Protein AF-A0A9E5CUN5-F1 (afdb_monomer_lite)

Sequence (174 aa):
MVPPGALFGVIPTWIGVYLVSTLAFGIAGYFLYQRVFRLVILGKPSNRFDQPVRRILGAMPYIFGQRKVLQRVSIRRDRAGLFHFFIFWGFLSFSFSYFLFIFLDVAWRPLSATVLTDTGVKIFVFYLDVLAVVFLVVLTWAAVRRWGPTPRRLSFDLTQGKEAAIILALIAML

Foldseek 3Di:
DQDDCADVVPHGLLCVLCVVVCVVVVVVVVCCCVPPVVVVVPDDDDPPCPPVVCVVVVCCCVQLVVCVLCVPDDPPPHNPSVLVNLVSVLVVLVVVVCCQCPVVCSVPVCRNCVVQNPVRVVVSVVVNVVSLVVLVVSLVVVVCQLPPVDDPVNPDCVNNDPVVVVVSVVSNVD

Radius of gyration: 20.11 Å; chains: 1; bounding box: 51×45×52 Å

Secondary structure (DSSP, 8-state):
-PPPSEETTTEEHHHHHHHHHHHHHHHHHHHHIIIIIHHHHTSPP----SSHHHHHHHHHHHHTS-HHHHTT-BTTTB-HHHHHHHHHHHHHHHHHHIIIIIIIHHHSTTHHHHHHHHHHHHHHHHHHHHHHHHHHHHHHHHHHHHHSS--GGG-SHHHHSHHHHHHHHHHHT-

Structure (mmCIF, N/CA/C/O backbone):
data_AF-A0A9E5CUN5-F1
#
_entry.id   AF-A0A9E5CUN5-F1
#
loop_
_atom_site.group_PDB
_atom_site.id
_atom_site.type_symbol
_atom_site.label_atom_id
_atom_site.label_alt_id
_atom_site.label_comp_id
_atom_site.label_asym_id
_atom_site.label_entity_id
_atom_site.label_seq_id
_atom_site.pdbx_PDB_ins_code
_atom_site.Cartn_x
_atom_site.Cartn_y
_atom_site.Cartn_z
_atom_site.occupancy
_atom_site.B_iso_or_equiv
_atom_site.auth_seq_id
_atom_site.auth_comp_id
_atom_site.auth_asym_id
_atom_site.auth_atom_id
_atom_site.pdbx_PDB_model_num
ATOM 1 N N . MET A 1 1 ? 15.552 -8.387 -9.321 1.00 48.62 1 MET A N 1
ATOM 2 C CA . MET A 1 1 ? 15.476 -9.635 -10.115 1.00 48.62 1 MET A CA 1
ATOM 3 C C . MET A 1 1 ? 14.925 -9.266 -11.480 1.00 48.62 1 MET A C 1
ATOM 5 O O . MET A 1 1 ? 13.966 -8.511 -11.513 1.00 48.62 1 MET A O 1
ATOM 9 N N . VAL A 1 2 ? 15.532 -9.710 -12.584 1.00 58.28 2 VAL A N 1
ATOM 10 C CA . VAL A 1 2 ? 14.977 -9.439 -13.922 1.00 58.28 2 VAL A CA 1
ATOM 11 C C . VAL A 1 2 ? 13.884 -10.477 -14.188 1.00 58.28 2 VAL A C 1
ATOM 13 O O . VAL A 1 2 ? 14.200 -11.668 -14.160 1.00 58.28 2 VAL A O 1
ATOM 16 N N . PRO A 1 3 ? 12.617 -10.078 -14.403 1.00 64.25 3 PRO A N 1
ATOM 17 C CA . PRO A 1 3 ? 11.564 -11.035 -14.709 1.00 64.25 3 PRO A CA 1
ATOM 18 C C . PRO A 1 3 ? 11.877 -11.762 -16.029 1.00 64.25 3 PRO A C 1
ATOM 20 O O . PRO A 1 3 ? 12.439 -11.157 -16.951 1.00 64.25 3 PRO A O 1
ATOM 23 N N . PRO A 1 4 ? 11.538 -13.059 -16.142 1.00 75.69 4 PRO A N 1
ATOM 24 C CA . PRO A 1 4 ? 11.787 -13.824 -17.359 1.00 75.69 4 PRO A CA 1
ATOM 25 C C . PRO A 1 4 ? 11.085 -13.170 -18.555 1.00 75.69 4 PRO A C 1
ATOM 27 O O . PRO A 1 4 ? 10.033 -12.552 -18.403 1.00 75.69 4 PRO A O 1
ATOM 30 N N . GLY A 1 5 ? 11.645 -13.306 -19.760 1.00 79.31 5 GLY A N 1
ATOM 31 C CA . GLY A 1 5 ? 11.041 -12.738 -20.976 1.00 79.31 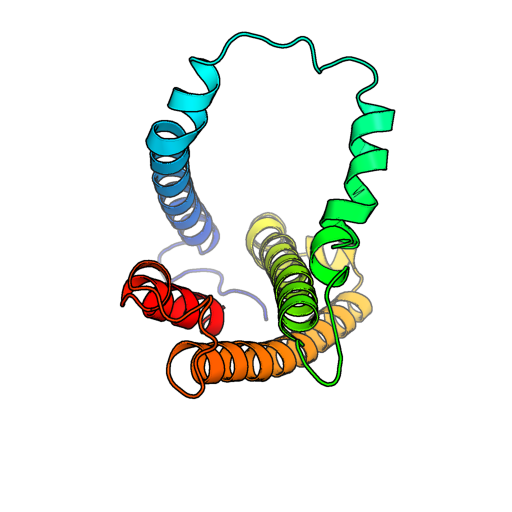5 GLY A CA 1
ATOM 32 C C . GLY A 1 5 ? 9.714 -13.401 -21.369 1.00 79.31 5 GLY A C 1
ATOM 33 O O . GLY A 1 5 ? 8.839 -12.739 -21.928 1.00 79.31 5 GLY A O 1
ATOM 34 N N . ALA A 1 6 ? 9.552 -14.681 -21.025 1.00 85.06 6 ALA A N 1
ATOM 35 C CA . ALA A 1 6 ? 8.341 -15.453 -21.259 1.00 85.06 6 ALA A CA 1
ATOM 36 C C . ALA A 1 6 ? 8.027 -16.381 -20.073 1.00 85.06 6 ALA A C 1
ATOM 38 O O . ALA A 1 6 ? 8.914 -17.043 -19.531 1.00 85.06 6 ALA A O 1
ATOM 39 N N . LEU A 1 7 ? 6.749 -16.464 -19.709 1.00 80.56 7 LEU A N 1
ATOM 40 C CA . LEU A 1 7 ? 6.174 -17.453 -18.806 1.00 80.56 7 LEU A CA 1
ATOM 41 C C . LEU A 1 7 ? 6.090 -18.801 -19.523 1.00 80.56 7 LEU A C 1
ATOM 43 O O . LEU A 1 7 ? 5.594 -18.889 -20.651 1.00 80.56 7 LEU A O 1
ATOM 47 N N . PHE A 1 8 ? 6.592 -19.848 -18.865 1.00 85.25 8 PHE A N 1
ATOM 48 C CA . PHE A 1 8 ? 6.646 -21.217 -19.398 1.00 85.25 8 PHE A CA 1
ATOM 49 C C . PHE A 1 8 ? 7.340 -21.331 -20.770 1.00 85.25 8 PHE A C 1
ATOM 51 O O . PHE A 1 8 ? 7.104 -22.283 -21.504 1.00 85.25 8 PHE A O 1
ATOM 58 N N . GLY A 1 9 ? 8.172 -20.348 -21.140 1.00 84.19 9 GLY A N 1
ATOM 59 C CA . GLY A 1 9 ? 8.857 -20.290 -22.436 1.00 84.19 9 GLY A CA 1
ATOM 60 C C . GLY A 1 9 ? 7.972 -19.934 -23.638 1.00 84.19 9 GLY A C 1
ATOM 61 O O . GLY A 1 9 ? 8.492 -19.849 -24.745 1.00 84.19 9 GLY A O 1
ATOM 62 N N . VAL A 1 10 ? 6.668 -19.700 -23.444 1.00 88.94 10 VAL A N 1
ATOM 63 C CA . VAL A 1 10 ? 5.704 -19.521 -24.549 1.00 88.94 10 VAL A CA 1
ATOM 64 C C . VAL A 1 10 ? 4.977 -18.181 -24.477 1.00 88.94 10 VAL A C 1
ATOM 66 O O . VAL A 1 10 ? 4.793 -17.521 -25.495 1.00 88.94 10 VAL A O 1
ATOM 69 N N . ILE A 1 11 ? 4.560 -17.755 -23.284 1.00 87.19 11 ILE A N 1
ATOM 70 C CA . ILE A 1 11 ? 3.704 -16.576 -23.125 1.00 87.19 11 ILE A CA 1
ATOM 71 C C . ILE A 1 11 ? 4.578 -15.385 -22.733 1.00 87.19 11 ILE A C 1
ATOM 73 O O . ILE A 1 11 ? 5.186 -15.440 -21.668 1.00 87.19 11 ILE A O 1
ATOM 77 N N . PRO A 1 12 ? 4.636 -14.287 -23.509 1.00 89.81 12 PRO A N 1
ATOM 78 C CA . PRO A 1 12 ? 5.349 -13.086 -23.089 1.00 89.81 12 PRO A CA 1
ATOM 79 C C . PRO A 1 12 ? 4.898 -12.638 -21.697 1.00 89.81 12 PRO A C 1
ATOM 81 O O . PRO A 1 12 ? 3.701 -12.494 -21.438 1.00 89.81 12 PRO A O 1
ATOM 84 N N . THR A 1 13 ? 5.850 -12.407 -20.794 1.00 87.00 13 THR A N 1
ATOM 85 C CA . THR A 1 13 ? 5.540 -12.160 -19.375 1.00 87.00 13 THR A CA 1
ATOM 86 C C . THR A 1 13 ? 4.627 -10.961 -19.171 1.00 87.00 13 THR A C 1
ATOM 88 O O . THR A 1 13 ? 3.752 -11.000 -18.310 1.00 87.00 13 THR A O 1
ATOM 91 N N . TRP A 1 14 ? 4.754 -9.933 -20.012 1.00 86.69 14 TRP A N 1
ATOM 92 C CA . TRP A 1 14 ? 3.877 -8.768 -19.961 1.00 86.69 14 TRP A CA 1
ATOM 93 C C . TRP A 1 14 ? 2.410 -9.119 -20.220 1.00 86.69 14 TRP A C 1
ATOM 95 O O . TRP A 1 14 ? 1.541 -8.645 -19.492 1.00 86.69 14 TRP A O 1
ATOM 105 N N . ILE A 1 15 ? 2.133 -10.008 -21.180 1.00 90.12 15 ILE A N 1
ATOM 106 C CA . ILE A 1 15 ? 0.769 -10.459 -21.482 1.00 90.12 15 ILE A CA 1
ATOM 107 C C . ILE A 1 15 ? 0.192 -11.169 -20.266 1.00 90.12 15 ILE A C 1
ATOM 109 O O . ILE A 1 15 ? -0.910 -10.841 -19.837 1.00 90.12 15 ILE A O 1
ATOM 113 N N . GLY A 1 16 ? 0.945 -12.105 -19.683 1.00 89.62 16 GLY A N 1
ATOM 114 C CA . GLY A 1 16 ? 0.496 -12.839 -18.502 1.00 89.62 16 GLY A CA 1
ATOM 115 C C . GLY A 1 16 ? 0.219 -11.919 -17.313 1.00 89.62 16 GLY A C 1
ATOM 116 O O . GLY A 1 16 ? -0.857 -11.993 -16.725 1.00 89.62 16 GLY A O 1
ATOM 117 N N . VAL A 1 17 ? 1.153 -11.014 -16.999 1.00 89.44 17 VAL A N 1
ATOM 118 C CA . VAL A 1 17 ? 1.020 -10.057 -15.889 1.00 89.44 17 VAL A CA 1
ATOM 119 C C . VAL A 1 17 ? -0.211 -9.171 -16.069 1.00 89.44 17 VAL A C 1
ATOM 121 O O . VAL A 1 17 ? -1.052 -9.118 -15.167 1.00 89.44 17 VAL A O 1
ATOM 124 N N . TYR A 1 18 ? -0.359 -8.497 -17.214 1.00 91.31 18 TYR A N 1
ATOM 125 C CA . TYR A 1 18 ? -1.487 -7.586 -17.413 1.00 91.31 18 TYR A CA 1
ATOM 126 C C . TYR A 1 18 ? -2.815 -8.326 -17.534 1.00 91.31 18 TYR A C 1
ATOM 128 O O . TYR A 1 18 ? -3.781 -7.886 -16.924 1.00 91.31 18 TYR A O 1
ATOM 136 N N . LEU A 1 19 ? -2.876 -9.469 -18.225 1.00 93.56 19 LEU A N 1
ATOM 137 C CA . LEU A 1 19 ? -4.116 -10.238 -18.348 1.00 93.56 19 LEU A CA 1
ATOM 138 C C . LEU A 1 19 ? -4.620 -10.705 -16.978 1.00 93.56 19 LEU A C 1
ATOM 140 O O . LEU A 1 19 ? -5.772 -10.447 -16.625 1.00 93.56 19 LEU A O 1
ATOM 144 N N . VAL A 1 20 ? -3.757 -11.350 -16.186 1.00 91.94 20 VAL A N 1
ATOM 145 C CA . VAL A 1 20 ? -4.121 -11.836 -14.846 1.00 91.94 20 VAL A CA 1
ATOM 146 C C . VAL A 1 20 ? -4.506 -10.671 -13.936 1.00 91.94 20 VAL A C 1
ATOM 148 O O . VAL A 1 20 ? -5.529 -10.744 -13.256 1.00 91.94 20 VAL A O 1
ATOM 151 N N . SER A 1 21 ? -3.746 -9.572 -13.961 1.00 92.50 21 SER A N 1
ATOM 152 C CA . SER A 1 21 ? -4.049 -8.389 -13.148 1.00 92.50 21 SER A CA 1
ATOM 153 C C . SER A 1 21 ? -5.380 -7.758 -13.541 1.00 92.50 21 SER A C 1
ATOM 155 O O . SER A 1 21 ? -6.193 -7.462 -12.671 1.00 92.50 21 SER A O 1
ATOM 157 N N . THR A 1 22 ? -5.646 -7.583 -14.836 1.00 95.56 22 THR A N 1
ATOM 158 C CA . THR A 1 22 ? -6.906 -7.019 -15.329 1.00 95.56 22 THR A CA 1
ATOM 159 C C . THR A 1 22 ? -8.094 -7.883 -14.927 1.00 95.56 22 THR A C 1
ATOM 161 O O . THR A 1 22 ? -9.101 -7.342 -14.474 1.00 95.56 22 THR A O 1
ATOM 164 N N . LEU A 1 23 ? -7.984 -9.210 -15.025 1.00 97.50 23 LEU A N 1
ATOM 165 C CA . LEU A 1 23 ? -9.039 -10.116 -14.571 1.00 97.50 23 LEU A CA 1
ATOM 166 C C . LEU A 1 23 ? -9.245 -10.017 -13.053 1.00 97.50 23 LEU A C 1
ATOM 168 O O . LEU A 1 23 ? -10.374 -9.828 -12.602 1.00 97.50 23 LEU A O 1
ATOM 172 N N . ALA A 1 24 ? -8.170 -10.078 -12.264 1.00 95.00 24 ALA A N 1
ATOM 173 C CA . ALA A 1 24 ? -8.245 -10.014 -10.807 1.00 95.00 24 ALA A CA 1
ATOM 174 C C . ALA A 1 24 ? -8.820 -8.674 -10.311 1.00 95.00 24 ALA A C 1
ATOM 176 O O . ALA A 1 24 ? -9.789 -8.656 -9.547 1.00 95.00 24 ALA A O 1
ATOM 177 N N . PHE A 1 25 ? -8.278 -7.546 -10.783 1.00 95.12 25 PHE A N 1
ATOM 178 C CA . PHE A 1 25 ? -8.769 -6.210 -10.435 1.00 95.12 25 PHE A CA 1
ATOM 179 C C . PHE A 1 25 ? -10.161 -5.937 -11.005 1.00 95.12 25 PHE A C 1
ATOM 181 O O . PHE A 1 25 ? -10.957 -5.273 -10.345 1.00 95.12 25 PHE A O 1
ATOM 188 N N . GLY A 1 26 ? -10.492 -6.473 -12.182 1.00 97.88 26 GLY A N 1
ATOM 189 C CA . GLY A 1 26 ? -11.824 -6.375 -12.775 1.00 97.88 26 GLY A CA 1
ATOM 190 C C . GLY A 1 26 ? -12.883 -7.075 -11.924 1.00 97.88 26 GLY A C 1
ATOM 191 O O . GLY A 1 26 ? -13.908 -6.477 -11.600 1.00 97.88 26 GLY A O 1
ATOM 192 N N . ILE A 1 27 ? -12.608 -8.306 -11.481 1.00 97.75 27 ILE A N 1
ATOM 193 C CA . ILE A 1 27 ? -13.497 -9.063 -10.589 1.00 97.75 27 ILE A CA 1
ATOM 194 C C . ILE A 1 27 ? -13.626 -8.359 -9.232 1.00 97.75 27 ILE A C 1
ATOM 196 O O . ILE A 1 27 ? -14.741 -8.140 -8.751 1.00 97.75 27 ILE A O 1
ATOM 200 N N . ALA A 1 28 ? -12.507 -7.952 -8.624 1.00 96.19 28 ALA A N 1
ATOM 201 C CA . ALA A 1 28 ? -12.519 -7.228 -7.354 1.00 96.19 28 ALA A CA 1
ATOM 202 C C . ALA A 1 28 ? -13.290 -5.899 -7.461 1.00 96.19 28 ALA A C 1
ATOM 204 O O . ALA A 1 28 ? -14.115 -5.585 -6.602 1.00 96.19 28 ALA A O 1
ATOM 205 N N . GLY A 1 29 ? -13.073 -5.151 -8.545 1.00 97.69 29 GLY A N 1
ATOM 206 C CA . GLY A 1 29 ? -13.757 -3.897 -8.849 1.00 97.69 29 GLY A CA 1
ATOM 207 C C . GLY A 1 29 ? -15.257 -4.084 -9.070 1.00 97.69 29 GLY A C 1
ATOM 208 O O . GLY A 1 29 ? -16.050 -3.308 -8.540 1.00 97.69 29 GLY A O 1
ATOM 209 N N . TYR A 1 30 ? -15.663 -5.149 -9.766 1.00 97.94 30 TYR A N 1
ATOM 210 C CA . TYR A 1 30 ? -17.070 -5.509 -9.936 1.00 97.94 30 TYR A CA 1
ATOM 211 C C . TYR A 1 30 ? -17.755 -5.762 -8.586 1.00 97.94 30 TYR A C 1
ATOM 213 O O . TYR A 1 30 ? -18.803 -5.174 -8.302 1.00 97.94 30 TYR A O 1
ATOM 221 N N . PHE A 1 31 ? -17.150 -6.574 -7.711 1.00 97.44 31 PHE A N 1
ATOM 222 C CA . PHE A 1 31 ? -17.705 -6.824 -6.378 1.00 97.44 31 PHE A CA 1
ATOM 223 C C . PHE A 1 31 ? -17.738 -5.563 -5.512 1.00 97.44 31 PHE A C 1
ATOM 225 O O . PHE A 1 31 ? -18.747 -5.308 -4.849 1.00 97.44 31 PHE A O 1
ATOM 232 N N . LEU A 1 32 ? -16.679 -4.749 -5.549 1.00 97.19 32 LEU A N 1
ATOM 233 C CA . LEU A 1 32 ? -16.620 -3.475 -4.836 1.00 97.19 32 LEU A CA 1
ATOM 234 C C . LEU A 1 32 ? -17.724 -2.520 -5.306 1.00 97.19 32 LEU A C 1
ATOM 236 O O . LEU A 1 32 ? -18.403 -1.899 -4.486 1.00 97.19 32 LEU A O 1
ATOM 240 N N . TYR A 1 33 ? -17.958 -2.440 -6.616 1.00 97.31 33 TYR A N 1
ATOM 241 C CA . TYR A 1 33 ? -19.032 -1.632 -7.174 1.00 97.31 33 TYR A CA 1
ATOM 242 C C . TYR A 1 33 ? -20.404 -2.104 -6.688 1.00 97.31 33 TYR A C 1
ATOM 244 O O . TYR A 1 33 ? -21.166 -1.309 -6.138 1.00 97.31 33 TYR A O 1
ATOM 252 N N . GLN A 1 34 ? -20.696 -3.399 -6.823 1.00 97.69 34 GLN A N 1
ATOM 253 C CA . GLN A 1 34 ? -21.998 -3.960 -6.457 1.00 97.69 34 GLN A CA 1
ATOM 254 C C . GLN A 1 34 ? -22.303 -3.833 -4.963 1.00 97.69 34 GLN A C 1
ATOM 256 O O . GLN A 1 34 ? -23.440 -3.550 -4.586 1.00 97.69 34 GLN A O 1
ATOM 261 N N . ARG A 1 35 ? -21.300 -4.058 -4.107 1.00 96.12 35 ARG A N 1
ATOM 262 C CA . ARG A 1 35 ? -21.481 -4.115 -2.651 1.00 96.12 35 ARG A CA 1
ATOM 263 C C . ARG A 1 35 ? -21.334 -2.766 -1.962 1.00 96.12 35 ARG A C 1
ATOM 265 O O . ARG A 1 35 ? -21.893 -2.601 -0.884 1.00 96.12 35 ARG A O 1
ATOM 272 N N . VAL A 1 36 ? -20.589 -1.826 -2.545 1.00 96.75 36 VAL A N 1
ATOM 273 C CA . VAL A 1 36 ? -20.270 -0.546 -1.896 1.00 96.75 36 VAL A CA 1
ATOM 274 C C . VAL A 1 36 ? -20.756 0.627 -2.732 1.00 96.75 36 VAL A C 1
ATOM 276 O O . VAL A 1 36 ? -21.679 1.324 -2.314 1.00 96.75 36 VAL A O 1
ATOM 279 N N . PHE A 1 37 ? -20.180 0.855 -3.915 1.00 96.00 37 PHE A N 1
ATOM 280 C CA . PHE A 1 37 ? -20.454 2.090 -4.662 1.00 96.00 37 PHE A CA 1
ATOM 281 C C . PHE A 1 37 ? -21.912 2.215 -5.092 1.00 96.00 37 PHE A C 1
ATOM 283 O O . PHE A 1 37 ? -22.488 3.292 -4.956 1.00 96.00 37 PHE A O 1
ATOM 290 N N . ARG A 1 38 ? -22.540 1.116 -5.518 1.00 96.12 38 ARG A N 1
ATOM 291 C CA . ARG A 1 38 ? -23.963 1.094 -5.862 1.00 96.12 38 ARG A CA 1
ATOM 292 C C . ARG A 1 38 ? -24.838 1.583 -4.704 1.00 96.12 38 ARG A C 1
ATOM 294 O O . ARG A 1 38 ? -25.782 2.322 -4.945 1.00 96.12 38 ARG A O 1
ATOM 301 N N . LEU A 1 39 ? -24.514 1.213 -3.463 1.00 95.12 39 LEU A N 1
ATOM 302 C CA . LEU A 1 39 ? -25.259 1.649 -2.277 1.00 95.12 39 LEU A CA 1
ATOM 303 C C . LEU A 1 39 ? -24.965 3.108 -1.914 1.00 95.12 39 LEU A C 1
ATOM 305 O O . LEU A 1 39 ? -25.878 3.845 -1.555 1.00 95.12 39 LEU A O 1
ATOM 309 N N . VAL A 1 40 ? -23.709 3.543 -2.040 1.00 93.19 40 VAL A N 1
ATOM 310 C CA . VAL A 1 40 ? -23.307 4.934 -1.765 1.00 93.19 40 VAL A CA 1
ATOM 311 C C . VAL A 1 40 ? -23.994 5.913 -2.720 1.00 93.19 40 VAL A C 1
ATOM 313 O O . VAL A 1 40 ? -24.432 6.975 -2.284 1.00 93.19 40 VAL A O 1
ATOM 316 N N . ILE A 1 41 ? -24.130 5.549 -3.999 1.00 92.25 41 ILE A N 1
ATOM 317 C CA . ILE A 1 41 ? -24.764 6.386 -5.032 1.00 92.25 41 ILE A CA 1
ATOM 318 C C . ILE A 1 41 ? -26.266 6.594 -4.769 1.00 92.25 41 ILE A C 1
ATOM 320 O O . ILE A 1 41 ? -26.806 7.628 -5.148 1.00 92.25 41 ILE A O 1
ATOM 324 N N . LEU A 1 42 ? -26.938 5.665 -4.077 1.00 95.06 42 LEU A N 1
ATOM 325 C CA . LEU A 1 42 ? -28.339 5.835 -3.658 1.00 95.06 42 LEU A CA 1
ATOM 326 C C . LEU A 1 42 ? -28.504 6.874 -2.535 1.00 95.06 42 LEU A C 1
ATOM 328 O O . LEU A 1 42 ? -29.621 7.296 -2.238 1.00 95.06 42 LEU A O 1
ATOM 332 N N . GLY A 1 43 ? -27.409 7.270 -1.883 1.00 92.25 43 GLY A N 1
ATOM 333 C CA . GLY A 1 43 ? -27.420 8.290 -0.844 1.00 92.25 43 GLY A CA 1
ATOM 334 C C . GLY A 1 43 ? -27.765 9.680 -1.384 1.00 92.25 43 GLY A C 1
ATOM 335 O O . GLY A 1 43 ? -27.531 10.006 -2.546 1.00 92.25 43 GLY A O 1
ATOM 336 N N . LYS A 1 44 ? -28.293 10.546 -0.510 1.00 92.25 44 LYS A N 1
ATOM 337 C CA . LYS A 1 44 ? -28.593 11.941 -0.860 1.00 92.25 44 LYS A CA 1
ATOM 338 C C . LYS A 1 44 ? -27.313 12.655 -1.329 1.00 92.25 44 LYS A C 1
ATOM 340 O O . LYS A 1 44 ? -26.304 12.592 -0.615 1.00 92.25 44 LYS A O 1
ATOM 345 N N . PRO A 1 45 ? -27.341 13.382 -2.462 1.00 86.81 45 PRO A N 1
ATOM 346 C CA . PRO A 1 45 ? -26.186 14.142 -2.909 1.00 86.81 45 PRO A CA 1
ATOM 347 C C . PRO A 1 45 ? -25.788 15.157 -1.837 1.00 86.81 45 PRO A C 1
ATOM 349 O O . PRO A 1 45 ? -26.626 15.849 -1.256 1.00 86.81 45 PRO A O 1
ATOM 352 N N . SER A 1 46 ? -24.489 15.242 -1.568 1.00 83.31 46 SER A N 1
ATOM 353 C CA . SER A 1 46 ? -23.922 16.277 -0.710 1.00 83.31 46 SER A CA 1
ATOM 354 C C . SER A 1 46 ? -22.859 17.022 -1.499 1.00 83.31 46 SER A C 1
ATOM 356 O O . SER A 1 46 ? -21.972 16.404 -2.085 1.00 83.31 46 SER A O 1
ATOM 358 N N . ASN A 1 47 ? -22.962 18.350 -1.549 1.00 82.00 47 ASN A N 1
ATOM 359 C CA . ASN A 1 47 ? -21.984 19.175 -2.243 1.00 82.00 47 ASN A CA 1
ATOM 360 C C . ASN A 1 47 ? -20.696 19.237 -1.406 1.00 82.00 47 ASN A C 1
ATOM 362 O O . ASN A 1 47 ? -20.566 20.084 -0.530 1.00 82.00 47 ASN A O 1
ATOM 366 N N . ARG A 1 48 ? -19.794 18.266 -1.605 1.00 80.56 48 ARG A N 1
ATOM 367 C CA . ARG A 1 48 ? -18.528 18.119 -0.855 1.00 80.56 48 ARG A CA 1
ATOM 368 C C . ARG A 1 48 ? -17.283 18.389 -1.699 1.00 80.56 48 ARG A C 1
ATOM 370 O O . ARG A 1 48 ? -16.174 18.078 -1.266 1.00 80.56 48 ARG A O 1
ATOM 377 N N . PHE A 1 49 ? -17.470 18.934 -2.898 1.00 86.50 49 PHE A N 1
ATOM 378 C CA . PHE A 1 49 ? -16.386 19.295 -3.813 1.00 86.50 49 PHE A CA 1
ATOM 379 C C . PHE A 1 49 ? -15.880 20.730 -3.596 1.00 86.50 49 PHE A C 1
ATOM 381 O O . PHE A 1 49 ? -15.060 21.225 -4.363 1.00 86.50 49 PHE A O 1
ATOM 388 N N . ASP A 1 50 ? -16.323 21.395 -2.529 1.00 90.44 50 ASP A N 1
ATOM 389 C CA . ASP A 1 50 ? -15.803 22.685 -2.097 1.00 90.44 50 ASP A CA 1
ATOM 390 C C . ASP A 1 50 ? -14.422 22.532 -1.428 1.00 90.44 50 ASP A C 1
ATOM 392 O O . ASP A 1 50 ? -14.198 21.642 -0.605 1.00 90.44 50 ASP A O 1
ATOM 396 N N . GLN A 1 51 ? -13.480 23.421 -1.762 1.00 92.44 51 GLN A N 1
ATOM 397 C CA . GLN A 1 51 ? -12.121 23.467 -1.187 1.00 92.44 51 GLN A CA 1
ATOM 398 C C . GLN A 1 51 ? -11.337 22.132 -1.278 1.00 92.44 51 GLN A C 1
ATOM 400 O O . GLN A 1 51 ? -10.789 21.665 -0.270 1.00 92.44 51 GLN A O 1
ATOM 405 N N . PRO A 1 52 ? -11.226 21.507 -2.468 1.00 92.19 52 PRO A N 1
ATOM 406 C CA . PRO A 1 52 ? -10.656 20.165 -2.616 1.00 92.19 52 PRO A CA 1
ATOM 407 C C . PRO A 1 52 ? -9.220 20.073 -2.092 1.00 92.19 52 PRO A C 1
ATOM 409 O O . PRO A 1 52 ? -8.887 19.138 -1.366 1.00 92.19 52 PRO A O 1
ATOM 412 N N . VAL A 1 53 ? -8.392 21.087 -2.363 1.00 95.19 53 VAL A N 1
ATOM 413 C CA . VAL A 1 53 ? -6.996 21.140 -1.902 1.00 95.19 53 VAL A CA 1
ATOM 414 C C . VAL A 1 53 ? -6.915 21.086 -0.375 1.00 95.19 53 VAL A C 1
ATOM 416 O O . VAL A 1 53 ? -6.204 20.250 0.179 1.00 95.19 53 VAL A O 1
ATOM 419 N N . ARG A 1 54 ? -7.695 21.920 0.326 1.00 95.31 54 ARG A N 1
ATOM 420 C CA . ARG A 1 54 ? -7.715 21.957 1.797 1.00 95.31 54 ARG A CA 1
ATOM 421 C C . ARG A 1 54 ? -8.161 20.621 2.389 1.00 95.31 54 ARG A C 1
ATOM 423 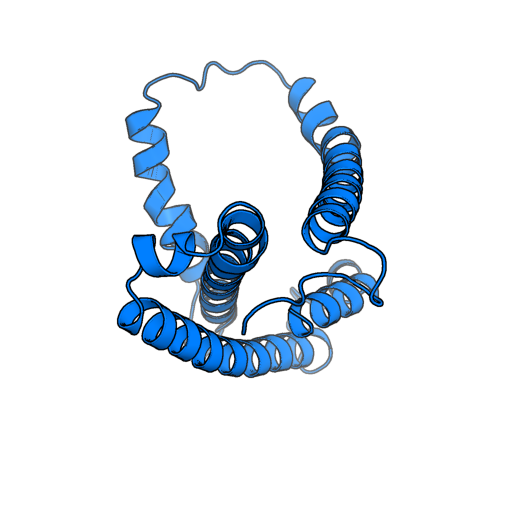O O . ARG A 1 54 ? -7.611 20.191 3.400 1.00 95.31 54 ARG A O 1
ATOM 430 N N . ARG A 1 55 ? -9.139 19.956 1.767 1.00 92.00 55 ARG A N 1
ATOM 431 C CA . ARG A 1 55 ? -9.638 18.644 2.206 1.00 92.00 55 ARG A CA 1
ATOM 432 C C . ARG A 1 55 ? -8.601 17.543 1.997 1.00 92.00 55 ARG A C 1
ATOM 434 O O . ARG A 1 55 ? -8.379 16.763 2.919 1.00 92.00 55 ARG A O 1
ATOM 441 N N . ILE A 1 56 ? -7.946 17.509 0.835 1.00 94.06 56 ILE A N 1
ATOM 442 C CA . ILE A 1 56 ? -6.896 16.528 0.520 1.00 94.06 56 ILE A CA 1
ATOM 443 C C . ILE A 1 56 ? -5.719 16.701 1.479 1.00 94.06 56 ILE A C 1
ATOM 445 O O . ILE A 1 56 ? -5.369 15.762 2.190 1.00 94.06 56 ILE A O 1
ATOM 449 N N . LEU A 1 57 ? -5.166 17.914 1.581 1.00 96.00 57 LEU A N 1
ATOM 450 C CA . LEU A 1 57 ? -4.055 18.198 2.493 1.00 96.00 57 LEU A CA 1
ATOM 451 C C . LEU A 1 57 ? -4.443 17.945 3.955 1.00 96.00 57 LEU A C 1
ATOM 453 O O . LEU A 1 57 ? -3.655 17.390 4.716 1.00 96.00 57 LEU A O 1
ATOM 457 N N . GLY A 1 58 ? -5.678 18.279 4.340 1.00 95.38 58 GLY A N 1
ATOM 458 C CA . GLY A 1 58 ? -6.221 17.980 5.663 1.00 95.38 58 GLY A CA 1
ATOM 459 C C . GLY A 1 58 ? -6.377 16.482 5.947 1.00 95.38 58 GLY A C 1
ATOM 460 O O . GLY A 1 58 ? -6.295 16.083 7.107 1.00 95.38 58 GLY A O 1
ATOM 461 N N . ALA A 1 59 ? -6.566 15.645 4.920 1.00 95.00 59 ALA A N 1
ATOM 462 C CA . ALA A 1 59 ? -6.684 14.193 5.041 1.00 95.00 59 ALA A CA 1
ATOM 463 C C . ALA A 1 59 ? -5.323 13.484 5.153 1.00 95.00 59 ALA A C 1
ATOM 465 O O . ALA A 1 59 ? -5.235 12.455 5.828 1.00 95.00 59 ALA A O 1
ATOM 466 N N . MET A 1 60 ? -4.258 14.045 4.563 1.00 95.81 60 MET A N 1
ATOM 467 C CA . MET A 1 60 ? -2.918 13.433 4.528 1.00 95.81 60 MET A CA 1
ATOM 468 C C . MET A 1 60 ? -2.422 12.943 5.899 1.00 95.81 60 MET A C 1
ATOM 470 O O . MET A 1 60 ? -1.997 11.790 5.992 1.00 95.81 60 MET A O 1
ATOM 474 N N . PRO A 1 61 ? -2.512 13.719 7.000 1.00 95.56 61 PRO A N 1
ATOM 475 C CA . PRO A 1 61 ? -2.006 13.257 8.289 1.00 95.56 61 PRO A CA 1
ATOM 476 C C . PRO A 1 61 ? -2.852 12.134 8.898 1.00 95.56 61 PRO A C 1
ATOM 478 O O . PRO A 1 61 ? -2.361 11.364 9.720 1.00 95.56 61 PRO A O 1
ATOM 481 N N . TYR A 1 62 ? -4.130 12.033 8.531 1.00 94.75 62 TYR A N 1
ATOM 482 C CA . TYR A 1 62 ? -4.988 10.943 8.988 1.00 94.75 62 TYR A CA 1
ATOM 483 C C . TYR A 1 62 ? -4.732 9.659 8.201 1.00 94.75 62 TYR A C 1
ATOM 485 O O . TYR A 1 62 ? -4.728 8.594 8.812 1.00 94.75 62 TYR A O 1
ATOM 493 N N . ILE A 1 63 ? -4.486 9.773 6.891 1.00 93.56 63 ILE A N 1
ATOM 494 C CA . ILE A 1 63 ? -4.218 8.643 5.994 1.00 93.56 63 ILE A CA 1
ATOM 495 C C . ILE A 1 63 ? -2.771 8.170 6.155 1.00 93.56 63 ILE A C 1
ATOM 497 O O . ILE A 1 63 ? -2.530 7.095 6.688 1.00 93.56 63 ILE A O 1
ATOM 501 N N . PHE A 1 64 ? -1.790 8.982 5.764 1.00 94.81 64 PHE A N 1
ATOM 502 C CA . PHE A 1 64 ? -0.378 8.589 5.791 1.00 94.81 64 PHE A CA 1
ATOM 503 C C . PHE A 1 64 ? 0.196 8.624 7.206 1.00 94.81 64 PHE A C 1
ATOM 505 O O . PHE A 1 64 ? 0.898 7.714 7.635 1.00 94.81 64 PHE A O 1
ATOM 512 N N . GLY A 1 65 ? -0.166 9.645 7.984 1.00 93.75 65 GLY A N 1
ATOM 513 C CA . GLY A 1 65 ? 0.256 9.740 9.383 1.00 93.75 65 GLY A CA 1
ATOM 514 C C . GLY A 1 65 ? -0.501 8.803 10.327 1.00 93.75 65 GLY A C 1
ATOM 515 O O . GLY A 1 65 ? -0.165 8.756 11.508 1.00 93.75 65 GLY A O 1
ATOM 516 N N . GLN A 1 66 ? -1.537 8.097 9.847 1.00 95.38 66 GLN A N 1
ATOM 517 C CA . GLN A 1 66 ? -2.343 7.149 10.631 1.00 95.38 66 GLN A CA 1
ATOM 518 C C . GLN A 1 66 ? -2.824 7.730 11.978 1.00 95.38 66 GLN A C 1
ATOM 520 O O . GLN A 1 66 ? -3.005 7.005 12.960 1.00 95.38 66 GLN A O 1
ATOM 525 N N . ARG A 1 67 ? -3.047 9.056 12.055 1.00 94.06 67 ARG A N 1
ATOM 526 C CA . ARG A 1 67 ? -3.289 9.766 13.327 1.00 94.06 67 ARG A CA 1
ATOM 527 C C . ARG A 1 67 ? -4.400 9.130 14.159 1.00 94.06 67 ARG A C 1
ATOM 529 O O . ARG A 1 67 ? -4.253 9.007 15.367 1.00 94.06 67 ARG A O 1
ATOM 536 N N . LYS A 1 68 ? -5.504 8.701 13.536 1.00 93.19 68 LYS A N 1
ATOM 537 C CA . LYS A 1 68 ? -6.632 8.066 14.247 1.00 93.19 68 LYS A CA 1
ATOM 538 C C . LYS A 1 68 ? -6.294 6.680 14.795 1.00 93.19 68 LYS A C 1
ATOM 540 O O . LYS A 1 68 ? -6.771 6.323 15.865 1.00 93.19 68 LYS A O 1
ATOM 545 N N . VAL A 1 69 ? -5.458 5.925 14.092 1.00 92.12 69 VAL A N 1
ATOM 546 C CA . VAL A 1 69 ? -5.025 4.585 14.505 1.00 92.12 69 VAL A CA 1
ATOM 547 C C . VAL A 1 69 ? -4.048 4.674 15.680 1.00 92.12 69 VAL A C 1
ATOM 549 O O . VAL A 1 69 ? -4.125 3.881 16.618 1.00 92.12 69 VAL A O 1
ATOM 552 N N . LEU A 1 70 ? -3.181 5.688 15.677 1.00 94.25 70 LEU A N 1
ATOM 553 C CA . LEU A 1 70 ? -2.174 5.892 16.719 1.00 94.25 70 LEU A CA 1
ATOM 554 C C . LEU A 1 70 ? -2.719 6.541 18.005 1.00 94.25 70 LEU A C 1
ATOM 556 O O . LEU A 1 70 ? -2.094 6.422 19.054 1.00 94.25 70 LEU A O 1
ATOM 560 N N . GLN A 1 71 ? -3.905 7.159 17.967 1.00 92.12 71 GLN A N 1
ATOM 561 C CA . GLN A 1 71 ? -4.497 7.897 19.099 1.00 92.12 71 GLN A CA 1
ATOM 562 C C . GLN A 1 71 ? -4.640 7.102 20.402 1.00 92.12 71 GLN A C 1
ATOM 564 O O . GLN A 1 71 ? -4.635 7.694 21.477 1.00 92.12 71 GLN A O 1
ATOM 569 N N . ARG A 1 72 ? -4.821 5.780 20.324 1.00 84.88 72 ARG A N 1
ATOM 570 C CA . ARG A 1 72 ? -5.050 4.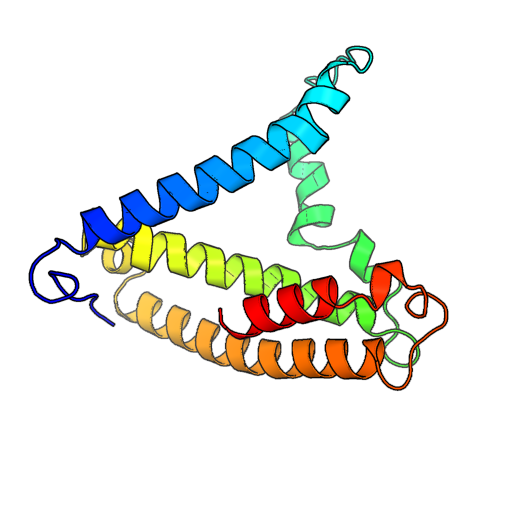917 21.498 1.00 84.88 72 ARG A CA 1
ATOM 571 C C . ARG A 1 72 ? -3.903 3.942 21.758 1.00 84.88 72 ARG A C 1
ATOM 573 O O . ARG A 1 72 ? -4.078 2.985 22.510 1.00 84.88 72 ARG A O 1
ATOM 580 N N . VAL A 1 73 ? -2.748 4.153 21.125 1.00 90.69 73 VAL A N 1
ATOM 581 C CA . VAL A 1 73 ? -1.592 3.273 21.305 1.00 90.69 73 VAL A CA 1
ATOM 582 C C . VAL A 1 73 ? -1.038 3.427 22.716 1.00 90.69 73 VAL A C 1
ATOM 584 O O . VAL A 1 73 ? -0.762 4.523 23.192 1.00 90.69 73 VAL A O 1
ATOM 587 N N . SER A 1 74 ? -0.844 2.294 23.380 1.00 88.12 74 SER A N 1
ATOM 588 C CA . SER A 1 74 ? -0.142 2.201 24.650 1.00 88.12 74 SER A CA 1
ATOM 589 C C . SER A 1 74 ? 0.875 1.074 24.566 1.00 88.12 74 SER A C 1
ATOM 591 O O . SER A 1 74 ? 0.513 -0.081 24.344 1.00 88.12 74 SER A O 1
ATOM 593 N N . ILE A 1 75 ? 2.147 1.392 24.819 1.00 82.38 75 ILE A N 1
ATOM 594 C CA . ILE A 1 75 ? 3.256 0.423 24.790 1.00 82.38 75 ILE A CA 1
ATOM 595 C C . ILE A 1 75 ? 3.005 -0.747 25.758 1.00 82.38 75 ILE A C 1
ATOM 597 O O . ILE A 1 75 ? 3.429 -1.874 25.499 1.00 82.38 75 ILE A O 1
ATOM 601 N N . ARG A 1 76 ? 2.289 -0.503 26.862 1.00 80.94 76 ARG A N 1
ATOM 602 C CA . ARG A 1 76 ? 2.014 -1.515 27.891 1.00 80.94 76 ARG A CA 1
ATOM 603 C C . ARG A 1 76 ? 0.676 -2.232 27.709 1.00 80.94 76 ARG A C 1
ATOM 605 O O . ARG A 1 76 ? 0.612 -3.423 27.977 1.00 80.94 76 ARG A O 1
ATOM 612 N N . ARG A 1 77 ? -0.381 -1.534 27.272 1.00 81.06 77 ARG A N 1
ATOM 613 C CA . ARG A 1 77 ? -1.749 -2.095 27.239 1.00 81.06 77 ARG A CA 1
ATOM 614 C C . ARG A 1 77 ? -2.260 -2.441 25.846 1.00 81.06 77 ARG A C 1
ATOM 616 O O . ARG A 1 77 ? -2.988 -3.418 25.697 1.00 81.06 77 ARG A O 1
ATOM 623 N N . ASP A 1 78 ? -1.930 -1.642 24.832 1.00 83.38 78 ASP A N 1
ATOM 624 C CA . ASP A 1 78 ? -2.524 -1.796 23.505 1.00 83.38 78 ASP A CA 1
ATOM 625 C C . ASP A 1 78 ? -1.591 -1.333 22.384 1.00 83.38 78 ASP A C 1
ATOM 627 O O . ASP A 1 78 ? -1.533 -0.159 22.016 1.00 83.38 78 ASP A O 1
ATOM 631 N N . ARG A 1 79 ? -0.865 -2.297 21.819 1.00 89.19 79 ARG A N 1
ATOM 632 C CA . ARG A 1 79 ? 0.067 -2.089 20.702 1.00 89.19 79 ARG A CA 1
ATOM 633 C C . ARG A 1 79 ? -0.607 -2.219 19.333 1.00 89.19 79 ARG A C 1
ATOM 635 O O . ARG A 1 79 ? 0.061 -2.072 18.317 1.00 89.19 79 ARG A O 1
ATOM 642 N N . ALA A 1 80 ? -1.917 -2.489 19.280 1.00 86.75 80 ALA A N 1
ATOM 643 C CA . ALA A 1 80 ? -2.602 -2.798 18.025 1.00 86.75 80 ALA A CA 1
ATOM 644 C C . ALA A 1 80 ? -2.484 -1.671 16.990 1.00 86.75 80 ALA A C 1
ATOM 646 O O . ALA A 1 80 ? -2.264 -1.959 15.818 1.00 86.75 80 ALA A O 1
ATOM 647 N N . GLY A 1 81 ? -2.578 -0.407 17.415 1.00 90.75 81 GLY A N 1
ATOM 648 C CA . GLY A 1 81 ? -2.429 0.732 16.506 1.00 90.75 81 GLY A CA 1
ATOM 649 C C . GLY A 1 81 ? -1.023 0.846 15.908 1.00 90.75 81 GLY A C 1
ATOM 650 O O . GLY A 1 81 ? -0.891 1.157 14.731 1.00 90.75 81 GLY A O 1
ATOM 651 N N . LEU A 1 82 ? 0.022 0.505 16.672 1.00 91.81 82 LEU A N 1
ATOM 652 C CA . LEU A 1 82 ? 1.398 0.486 16.168 1.00 91.81 82 LEU A CA 1
ATOM 653 C C . LEU A 1 82 ? 1.585 -0.614 15.114 1.00 91.81 82 LEU A C 1
ATOM 655 O O . LEU A 1 82 ? 2.192 -0.382 14.076 1.00 91.81 82 LEU A O 1
ATOM 659 N N . PHE A 1 83 ? 0.999 -1.791 15.336 1.00 90.56 83 PHE A N 1
ATOM 660 C CA . PHE A 1 83 ? 1.018 -2.861 14.338 1.00 90.56 83 PHE A CA 1
ATOM 661 C C . PHE A 1 83 ? 0.273 -2.481 13.059 1.00 90.56 83 PHE A C 1
ATOM 663 O O . PHE A 1 83 ? 0.791 -2.717 11.976 1.00 90.56 83 PHE A O 1
ATOM 670 N N . HIS A 1 84 ? -0.892 -1.835 13.162 1.00 89.62 84 HIS A N 1
ATOM 671 C CA . HIS A 1 84 ? -1.613 -1.347 11.980 1.00 89.62 84 HIS A CA 1
ATOM 672 C C . HIS A 1 84 ? -0.839 -0.252 11.241 1.00 89.62 84 HIS A C 1
ATOM 674 O O . HIS A 1 84 ? -0.886 -0.211 10.018 1.00 89.62 84 HIS A O 1
ATOM 680 N N . PHE A 1 85 ? -0.095 0.599 11.955 1.00 92.62 85 PHE A N 1
ATOM 681 C CA . PHE A 1 85 ? 0.793 1.582 11.337 1.00 92.62 85 PHE A CA 1
ATOM 682 C C . PHE A 1 85 ? 1.873 0.913 10.483 1.00 92.62 85 PHE A C 1
ATOM 684 O O . PHE A 1 85 ? 2.039 1.283 9.322 1.00 92.62 85 PHE A O 1
ATOM 691 N N . PHE A 1 86 ? 2.559 -0.098 11.028 1.00 91.69 86 PHE A N 1
ATOM 692 C CA . PHE A 1 86 ? 3.546 -0.859 10.263 1.00 91.69 86 PHE A CA 1
ATOM 693 C C . PHE A 1 86 ? 2.893 -1.579 9.085 1.00 91.69 86 PHE A C 1
ATOM 695 O O . PHE A 1 86 ? 3.361 -1.402 7.967 1.00 91.69 86 PHE A O 1
ATOM 702 N N . ILE A 1 87 ? 1.782 -2.295 9.300 1.00 89.31 87 ILE A N 1
ATOM 703 C CA . ILE A 1 87 ? 1.035 -2.980 8.230 1.00 89.31 87 ILE A CA 1
ATOM 704 C C . ILE A 1 87 ? 0.640 -2.005 7.111 1.00 89.31 87 ILE A C 1
ATOM 706 O O . ILE A 1 87 ? 0.784 -2.328 5.938 1.00 89.31 87 ILE A O 1
ATOM 710 N N . PHE A 1 88 ? 0.166 -0.803 7.438 1.00 92.31 88 PHE A N 1
ATOM 711 C CA . PHE A 1 88 ? -0.202 0.188 6.428 1.00 92.31 88 PHE A CA 1
ATOM 712 C C . PHE A 1 88 ? 1.004 0.621 5.587 1.00 92.31 88 PHE A C 1
ATOM 714 O O . PHE A 1 88 ? 0.946 0.572 4.360 1.00 92.31 88 PHE A O 1
ATOM 721 N N . TRP A 1 89 ? 2.100 1.023 6.236 1.00 92.56 89 TRP A N 1
ATOM 722 C CA . TRP A 1 89 ? 3.279 1.512 5.523 1.00 92.56 89 TRP A CA 1
ATOM 723 C C . TRP A 1 89 ? 3.993 0.414 4.754 1.00 92.56 89 TRP A C 1
ATOM 725 O O . TRP A 1 89 ? 4.428 0.659 3.635 1.00 92.56 89 TRP A O 1
ATOM 735 N N . GLY A 1 90 ? 4.062 -0.802 5.295 1.00 91.31 90 GLY A N 1
ATOM 736 C CA . GLY A 1 90 ? 4.642 -1.896 4.538 1.00 91.31 90 GLY A CA 1
ATOM 737 C C . GLY A 1 90 ? 3.785 -2.308 3.351 1.00 91.31 90 GLY A C 1
ATOM 738 O O . GLY A 1 90 ? 4.326 -2.460 2.262 1.00 91.31 90 GLY A O 1
ATOM 739 N N . PHE A 1 91 ? 2.456 -2.349 3.491 1.00 90.44 91 PHE A N 1
ATOM 740 C CA . PHE A 1 91 ? 1.571 -2.616 2.360 1.00 90.44 91 PHE A CA 1
ATOM 741 C C . PHE A 1 91 ? 1.724 -1.548 1.270 1.00 90.44 91 PHE A C 1
ATOM 743 O O . PHE A 1 91 ? 1.787 -1.883 0.088 1.00 90.44 91 PHE A O 1
ATOM 750 N N . LEU A 1 92 ? 1.837 -0.272 1.653 1.00 93.25 92 LEU A N 1
ATOM 751 C CA . LEU A 1 92 ? 2.074 0.824 0.714 1.00 93.25 92 LEU A CA 1
ATOM 752 C C . LEU A 1 92 ? 3.427 0.682 -0.005 1.00 93.25 92 LEU A C 1
ATOM 754 O O . LEU A 1 92 ? 3.485 0.852 -1.221 1.00 93.25 92 LEU A O 1
ATOM 758 N N . SER A 1 93 ? 4.487 0.318 0.718 1.00 93.94 93 SER A N 1
ATOM 759 C CA . SER A 1 93 ? 5.826 0.102 0.158 1.00 93.94 93 SER A CA 1
ATOM 760 C C . SER A 1 93 ? 5.889 -1.090 -0.801 1.00 93.94 93 SER A C 1
ATOM 762 O O . SER A 1 93 ? 6.422 -0.950 -1.901 1.00 93.94 93 SER A O 1
ATOM 764 N N . PHE A 1 94 ? 5.300 -2.237 -0.443 1.00 92.81 94 PHE A N 1
ATOM 765 C CA . PHE A 1 94 ? 5.201 -3.393 -1.344 1.00 92.81 94 PHE A CA 1
ATOM 766 C C . PHE A 1 94 ? 4.324 -3.091 -2.562 1.00 92.81 94 PHE A C 1
ATOM 768 O O . PHE A 1 94 ? 4.700 -3.418 -3.683 1.00 92.81 94 PHE A O 1
ATOM 775 N N . SER A 1 95 ? 3.206 -2.381 -2.381 1.00 91.81 95 SER A N 1
ATOM 776 C CA . SER A 1 95 ? 2.362 -1.948 -3.503 1.00 91.81 95 SER A CA 1
ATOM 777 C C . SER A 1 95 ? 3.127 -1.043 -4.471 1.00 91.81 95 SER A C 1
ATOM 779 O O . SER A 1 95 ? 3.044 -1.229 -5.684 1.00 91.81 95 SER A O 1
ATOM 781 N N . PHE A 1 96 ? 3.907 -0.092 -3.947 1.00 92.81 96 PHE A N 1
ATOM 782 C CA . PHE A 1 96 ? 4.766 0.763 -4.763 1.00 92.81 96 PHE A CA 1
ATOM 783 C C . PHE A 1 96 ? 5.854 -0.044 -5.485 1.00 92.81 96 PHE A C 1
ATOM 785 O O . PHE A 1 96 ? 6.091 0.176 -6.670 1.00 92.81 96 PHE A O 1
ATOM 792 N N . SER A 1 97 ? 6.456 -1.021 -4.803 1.00 92.19 97 SER A N 1
ATOM 793 C CA . SER A 1 97 ? 7.429 -1.950 -5.384 1.00 92.19 97 SER A CA 1
ATOM 794 C C . SER A 1 97 ? 6.855 -2.732 -6.565 1.00 92.19 97 SER A C 1
ATOM 796 O O . SER A 1 97 ? 7.443 -2.726 -7.644 1.00 92.19 97 SER A O 1
ATOM 798 N N . TYR A 1 98 ? 5.674 -3.341 -6.415 1.00 90.12 98 TYR A N 1
ATOM 799 C CA . TYR A 1 98 ? 5.023 -4.049 -7.518 1.00 90.12 98 TYR A CA 1
ATOM 800 C C . TYR A 1 98 ? 4.649 -3.114 -8.657 1.00 90.12 98 TYR A C 1
ATOM 802 O O . TYR A 1 98 ? 4.846 -3.455 -9.821 1.00 90.12 98 TYR A O 1
ATOM 810 N N . PHE A 1 99 ? 4.142 -1.921 -8.346 1.00 90.44 99 PHE A N 1
ATOM 811 C CA . PHE A 1 99 ? 3.855 -0.931 -9.373 1.00 90.44 99 PHE A CA 1
ATOM 812 C C . PHE A 1 99 ? 5.107 -0.601 -10.189 1.00 90.44 99 PHE A C 1
ATOM 814 O O . PHE A 1 99 ? 5.078 -0.692 -11.411 1.00 90.44 99 PHE A O 1
ATOM 821 N N . LEU A 1 100 ? 6.225 -0.309 -9.526 1.00 90.62 100 LEU A N 1
ATOM 822 C CA . LEU A 1 100 ? 7.460 0.078 -10.195 1.00 90.62 100 LEU A CA 1
ATOM 823 C C . LEU A 1 100 ? 8.144 -1.099 -10.917 1.00 90.62 100 LEU A C 1
ATOM 825 O O . LEU A 1 100 ? 8.346 -1.043 -12.126 1.00 90.62 100 LEU A O 1
ATOM 829 N N . PHE A 1 101 ? 8.472 -2.178 -10.204 1.00 88.06 101 PHE A N 1
ATOM 830 C CA . PHE A 1 101 ? 9.311 -3.268 -10.722 1.00 88.06 101 PHE A CA 1
ATOM 831 C C . PHE A 1 101 ? 8.552 -4.360 -11.475 1.00 88.06 101 PHE A C 1
ATOM 833 O O . PHE A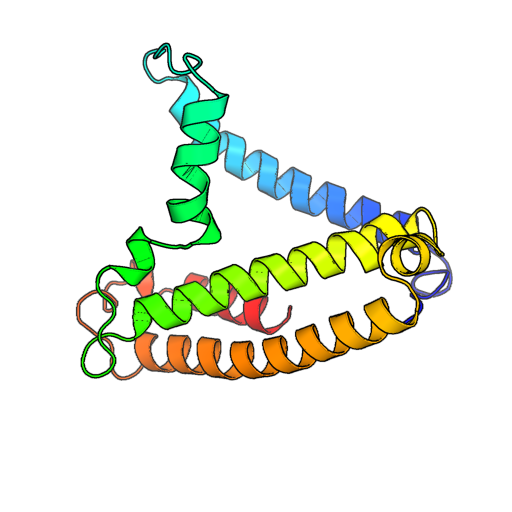 1 101 ? 9.164 -5.135 -12.208 1.00 88.06 101 PHE A O 1
ATOM 840 N N . ILE A 1 102 ? 7.237 -4.471 -11.276 1.00 86.62 102 ILE A N 1
ATOM 841 C CA . ILE A 1 102 ? 6.412 -5.395 -12.057 1.00 86.62 102 ILE A CA 1
ATOM 842 C C . ILE A 1 102 ? 5.696 -4.606 -13.137 1.00 86.62 102 ILE A C 1
ATOM 844 O O . ILE A 1 102 ? 5.993 -4.794 -14.305 1.00 86.62 102 ILE A O 1
ATOM 848 N N . PHE A 1 103 ? 4.777 -3.708 -12.790 1.00 88.12 103 PHE A N 1
ATOM 849 C CA . PHE A 1 103 ? 3.923 -3.097 -13.808 1.00 88.12 103 PHE A CA 1
ATOM 850 C C . PHE A 1 103 ? 4.674 -2.145 -14.735 1.00 88.12 103 PHE A C 1
ATOM 852 O O . PHE A 1 103 ? 4.441 -2.193 -15.940 1.00 88.12 103 PHE A O 1
ATOM 859 N N . LEU A 1 104 ? 5.555 -1.290 -14.219 1.00 88.69 104 LEU A N 1
ATOM 860 C CA . LEU A 1 104 ? 6.242 -0.325 -15.071 1.00 88.69 104 LEU A CA 1
ATOM 861 C C . LEU A 1 104 ? 7.467 -0.916 -15.776 1.00 88.69 104 LEU A C 1
ATOM 863 O O . LEU A 1 104 ? 7.603 -0.720 -16.980 1.00 88.69 104 LEU A O 1
ATOM 867 N N . ASP A 1 105 ? 8.308 -1.694 -15.093 1.00 87.00 105 ASP A N 1
ATOM 868 C CA . ASP A 1 105 ? 9.487 -2.317 -15.723 1.00 87.00 105 ASP A CA 1
ATOM 869 C C . ASP A 1 105 ? 9.126 -3.367 -16.785 1.00 87.00 105 ASP A C 1
ATOM 871 O O . ASP A 1 105 ? 9.870 -3.576 -17.746 1.00 87.00 105 ASP A O 1
ATOM 875 N N . VAL A 1 106 ? 7.966 -4.018 -16.662 1.00 83.62 106 VAL A N 1
ATOM 876 C CA . VAL A 1 106 ? 7.445 -4.899 -17.716 1.00 83.62 106 VAL A CA 1
ATOM 877 C C . VAL A 1 106 ? 7.071 -4.107 -18.975 1.00 83.62 106 VAL A C 1
ATOM 879 O O . VAL A 1 106 ? 7.271 -4.619 -20.077 1.00 83.62 106 VAL A O 1
ATOM 882 N N . ALA A 1 107 ? 6.581 -2.868 -18.837 1.00 82.69 107 ALA A N 1
ATOM 883 C CA . ALA A 1 107 ? 6.317 -1.975 -19.969 1.00 82.69 107 ALA A CA 1
ATOM 884 C C . ALA A 1 107 ? 7.603 -1.344 -20.527 1.00 82.69 107 ALA A C 1
ATOM 886 O O . ALA A 1 107 ? 7.777 -1.266 -21.743 1.00 82.69 107 ALA A O 1
ATOM 887 N N . TRP A 1 108 ? 8.514 -0.910 -19.652 1.00 82.81 108 TRP A N 1
ATOM 888 C CA . TRP A 1 108 ? 9.794 -0.313 -20.021 1.00 82.81 108 TRP A CA 1
ATOM 889 C C . TRP A 1 108 ? 10.883 -0.663 -18.999 1.00 82.81 108 TRP A C 1
ATOM 891 O O . TRP A 1 108 ? 11.009 -0.041 -17.950 1.00 82.81 108 TRP A O 1
ATOM 901 N N . ARG A 1 109 ? 11.718 -1.649 -19.347 1.00 79.75 109 ARG A N 1
ATOM 902 C CA . ARG A 1 109 ? 12.710 -2.274 -18.449 1.00 79.75 109 ARG A CA 1
ATOM 903 C C . ARG A 1 109 ? 13.652 -1.340 -17.672 1.00 79.75 109 ARG A C 1
ATOM 905 O O . ARG A 1 109 ? 13.958 -1.682 -16.536 1.00 79.75 109 ARG A O 1
ATOM 912 N N . PRO A 1 110 ? 14.174 -0.230 -18.226 1.00 83.19 110 PRO A N 1
ATOM 913 C CA . PRO A 1 110 ? 15.064 0.656 -17.481 1.00 83.19 110 PRO A CA 1
ATOM 914 C C . PRO A 1 110 ? 14.315 1.681 -16.617 1.00 83.19 1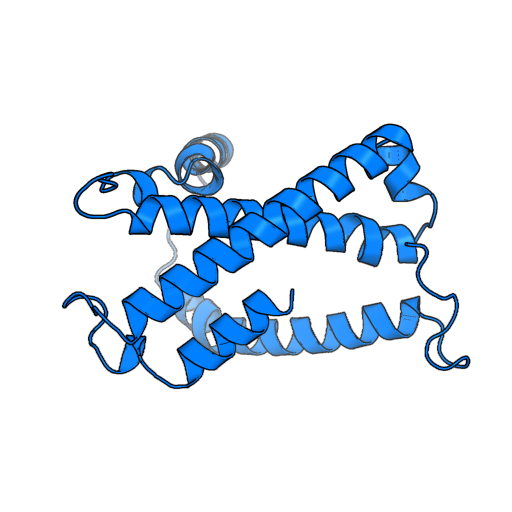10 PRO A C 1
ATOM 916 O O . PRO A 1 110 ? 14.974 2.535 -16.024 1.00 83.19 110 PRO A O 1
ATOM 919 N N . LEU A 1 111 ? 12.977 1.665 -16.545 1.00 86.06 111 LEU A N 1
ATOM 920 C CA . LEU A 1 111 ? 12.230 2.726 -15.872 1.00 86.06 111 LEU A CA 1
ATOM 921 C C . LEU A 1 111 ? 12.542 2.796 -14.373 1.00 86.06 111 LEU A C 1
ATOM 923 O O . LEU A 1 111 ? 12.830 3.884 -13.876 1.00 86.06 111 LEU A O 1
ATOM 927 N N . SER A 1 112 ? 12.560 1.678 -13.652 1.00 85.38 112 SER A N 1
ATOM 928 C CA . SER A 1 112 ? 12.882 1.690 -12.222 1.00 85.38 112 SER A CA 1
ATOM 929 C C . SER A 1 112 ? 14.282 2.233 -11.928 1.00 85.38 112 SER A C 1
ATOM 931 O O . SER A 1 112 ? 14.438 3.071 -11.039 1.00 85.38 112 SER A O 1
ATOM 933 N N . ALA A 1 113 ? 15.285 1.839 -12.717 1.00 86.25 113 ALA A N 1
ATOM 934 C CA . ALA A 1 113 ? 16.648 2.360 -12.622 1.00 86.25 113 ALA A CA 1
ATOM 935 C C . ALA A 1 113 ? 16.733 3.836 -13.042 1.00 86.25 113 ALA A C 1
ATOM 937 O O . ALA A 1 113 ? 17.514 4.591 -12.477 1.00 86.25 113 ALA A O 1
ATOM 938 N N . THR A 1 114 ? 15.895 4.286 -13.975 1.00 89.06 114 THR A N 1
ATOM 939 C CA . THR A 1 114 ? 15.823 5.701 -14.372 1.00 89.06 114 THR A CA 1
ATOM 940 C C . THR A 1 114 ? 15.206 6.559 -13.266 1.00 89.06 114 THR A C 1
ATOM 942 O O . THR A 1 114 ? 15.672 7.664 -13.007 1.00 89.06 114 THR A O 1
ATOM 945 N N . VAL A 1 115 ? 14.174 6.052 -12.586 1.00 89.25 115 VAL A N 1
ATOM 946 C CA . VAL A 1 115 ? 13.464 6.772 -11.518 1.00 89.25 115 VAL A CA 1
ATOM 947 C C . VAL A 1 115 ? 14.252 6.768 -10.206 1.00 89.25 115 VAL A C 1
ATOM 949 O O . VAL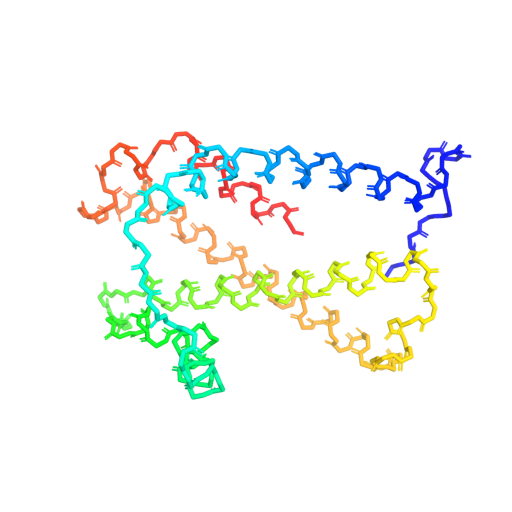 A 1 115 ? 14.285 7.784 -9.516 1.00 89.25 115 VAL A O 1
ATOM 952 N N . LEU A 1 116 ? 14.873 5.642 -9.842 1.00 90.06 116 LEU A N 1
ATOM 953 C CA . LEU A 1 116 ? 15.532 5.465 -8.542 1.00 90.06 116 LEU A CA 1
ATOM 954 C C . LEU A 1 116 ? 17.061 5.473 -8.597 1.00 90.06 116 LEU A C 1
ATOM 956 O O . LEU A 1 116 ? 17.671 5.581 -7.537 1.00 90.06 116 LEU A O 1
ATOM 960 N N . THR A 1 117 ? 17.693 5.385 -9.771 1.00 93.69 117 THR A N 1
ATOM 961 C CA . THR A 1 117 ? 19.112 5.002 -9.967 1.00 93.69 117 THR A CA 1
ATOM 962 C C . THR A 1 117 ? 19.405 3.556 -9.554 1.00 93.69 117 THR A C 1
ATOM 964 O O . THR A 1 117 ? 18.712 2.983 -8.714 1.00 93.69 117 THR A O 1
ATOM 967 N N . ASP A 1 118 ? 20.476 2.957 -10.081 1.00 90.25 118 ASP A N 1
ATOM 968 C CA . ASP A 1 118 ? 20.876 1.588 -9.712 1.00 90.25 118 ASP A CA 1
ATOM 969 C C . ASP A 1 118 ? 21.145 1.433 -8.208 1.00 90.25 118 ASP A C 1
ATOM 971 O O . ASP A 1 118 ? 20.784 0.428 -7.588 1.00 90.25 118 ASP A O 1
ATOM 975 N N . THR A 1 119 ? 21.765 2.444 -7.595 1.00 94.25 119 THR A N 1
ATOM 976 C CA . THR A 1 119 ? 22.016 2.464 -6.150 1.00 94.25 119 THR A CA 1
ATOM 977 C C . THR A 1 119 ? 20.712 2.598 -5.368 1.00 94.25 119 THR A C 1
ATOM 979 O O . THR A 1 119 ? 20.524 1.893 -4.376 1.00 94.25 119 THR A O 1
ATOM 982 N N . GLY A 1 120 ? 19.780 3.443 -5.819 1.00 93.81 120 GLY A N 1
ATOM 983 C CA . GLY A 1 120 ? 18.488 3.599 -5.151 1.00 93.81 120 GLY A CA 1
ATOM 984 C C . GLY A 1 120 ? 17.605 2.359 -5.261 1.00 93.81 120 GLY A C 1
ATOM 985 O O . GLY A 1 120 ? 16.956 2.013 -4.278 1.00 93.81 120 GLY A O 1
ATOM 986 N N . VAL A 1 121 ? 17.653 1.618 -6.375 1.00 92.88 121 VAL A N 1
ATOM 987 C CA . VAL A 1 121 ? 16.994 0.304 -6.486 1.00 92.88 121 VAL A CA 1
ATOM 988 C C . VAL A 1 121 ? 17.526 -0.659 -5.420 1.00 92.88 121 VAL A C 1
ATOM 990 O O . VAL A 1 121 ? 16.732 -1.290 -4.725 1.00 92.88 121 VAL A O 1
ATOM 993 N N . LYS A 1 122 ? 18.850 -0.740 -5.224 1.00 93.75 122 LYS A N 1
ATOM 994 C CA . LYS A 1 122 ? 19.451 -1.609 -4.192 1.00 93.75 122 LYS A CA 1
ATOM 995 C C . LYS A 1 122 ? 19.031 -1.208 -2.778 1.00 93.75 122 LYS A C 1
ATOM 997 O O . LYS A 1 122 ? 18.662 -2.074 -1.990 1.00 93.75 122 LYS A O 1
ATOM 1002 N N . ILE A 1 123 ? 19.060 0.090 -2.466 1.00 95.75 123 ILE A N 1
ATOM 1003 C CA . ILE A 1 123 ? 18.630 0.612 -1.159 1.00 95.75 123 ILE A CA 1
ATOM 1004 C C . ILE A 1 123 ? 17.148 0.312 -0.926 1.00 95.75 123 ILE A C 1
ATOM 1006 O O . ILE A 1 123 ? 16.769 -0.121 0.160 1.00 95.75 123 ILE A O 1
ATOM 1010 N N . PHE A 1 124 ? 16.312 0.525 -1.941 1.00 94.44 124 PHE A N 1
ATOM 1011 C CA . PHE A 1 124 ? 14.878 0.309 -1.830 1.00 94.44 124 PHE A CA 1
ATOM 1012 C C . PHE A 1 124 ? 14.538 -1.174 -1.649 1.00 94.44 124 PHE A C 1
ATOM 1014 O O . PHE A 1 124 ? 13.742 -1.502 -0.775 1.00 94.44 124 PHE A O 1
ATOM 1021 N N . VAL A 1 125 ? 15.190 -2.079 -2.385 1.00 93.44 125 VAL A N 1
ATOM 1022 C CA . VAL A 1 125 ? 15.026 -3.530 -2.187 1.00 93.44 125 VAL A CA 1
ATOM 1023 C C . VAL A 1 125 ? 15.483 -3.954 -0.790 1.00 93.44 125 VAL A C 1
ATOM 1025 O O . VAL A 1 125 ? 14.735 -4.639 -0.103 1.00 93.44 125 VAL A O 1
ATOM 1028 N N . PHE A 1 126 ? 16.635 -3.473 -0.313 1.00 96.06 126 PHE A N 1
ATOM 1029 C CA . PHE A 1 126 ? 17.083 -3.752 1.056 1.00 96.06 126 PHE A CA 1
ATOM 1030 C C . PHE A 1 126 ? 16.080 -3.256 2.113 1.00 96.06 126 PHE A C 1
ATOM 1032 O O . PHE A 1 126 ? 15.798 -3.941 3.095 1.00 96.06 126 PHE A O 1
ATOM 1039 N N . TYR A 1 127 ? 15.498 -2.073 1.903 1.00 95.38 127 TYR A N 1
ATOM 1040 C CA . TYR A 1 127 ? 14.425 -1.559 2.750 1.00 95.38 127 TYR A CA 1
ATOM 1041 C C . TYR A 1 127 ? 13.197 -2.488 2.758 1.00 95.38 127 TYR A C 1
ATOM 1043 O O . TYR A 1 127 ? 12.635 -2.733 3.828 1.00 95.38 127 TYR A O 1
ATOM 1051 N N . LEU A 1 128 ? 12.801 -3.034 1.603 1.00 94.81 128 LEU A N 1
ATOM 1052 C CA . LEU A 1 128 ? 11.704 -4.003 1.513 1.00 94.81 128 LEU A CA 1
ATOM 1053 C C . LEU A 1 128 ? 12.031 -5.317 2.227 1.00 94.81 128 LEU A C 1
ATOM 1055 O O . LEU A 1 128 ? 11.154 -5.849 2.899 1.00 94.81 128 LEU A O 1
ATOM 1059 N N . ASP A 1 129 ? 13.273 -5.801 2.159 1.00 94.69 129 ASP A N 1
ATOM 1060 C CA . ASP A 1 129 ? 13.696 -7.014 2.871 1.00 94.69 129 ASP A CA 1
ATOM 1061 C C . ASP A 1 129 ? 13.560 -6.841 4.393 1.00 94.69 129 ASP A C 1
ATOM 1063 O O . ASP A 1 129 ? 12.988 -7.686 5.086 1.00 94.69 129 ASP A O 1
ATOM 1067 N N . VAL A 1 130 ? 14.010 -5.699 4.927 1.00 95.19 130 VAL A N 1
ATOM 1068 C CA . VAL A 1 130 ? 13.830 -5.361 6.350 1.00 95.19 130 VAL A CA 1
ATOM 1069 C C . VAL A 1 130 ? 12.343 -5.300 6.708 1.00 95.19 130 VAL A C 1
ATOM 1071 O O . VAL A 1 130 ? 11.915 -5.812 7.746 1.00 95.19 130 VAL A O 1
ATOM 1074 N N . LEU A 1 131 ? 11.536 -4.691 5.842 1.00 93.25 131 LEU A N 1
ATOM 1075 C CA . LEU A 1 131 ? 10.100 -4.537 6.041 1.00 93.25 131 LEU A CA 1
ATOM 1076 C C . LEU A 1 131 ? 9.355 -5.879 5.991 1.00 93.25 131 LEU A C 1
ATOM 1078 O O . LEU A 1 131 ? 8.435 -6.076 6.785 1.00 93.25 131 LEU A O 1
ATOM 1082 N N . ALA A 1 132 ? 9.784 -6.811 5.134 1.00 92.19 132 ALA A N 1
ATOM 1083 C CA . ALA A 1 132 ? 9.260 -8.174 5.049 1.00 92.19 132 ALA A CA 1
ATOM 1084 C C . ALA A 1 132 ? 9.442 -8.918 6.379 1.00 92.19 132 ALA A C 1
ATOM 1086 O O . ALA A 1 132 ? 8.496 -9.498 6.914 1.00 92.19 132 ALA A O 1
ATOM 1087 N N . VAL A 1 133 ? 10.637 -8.835 6.975 1.00 93.44 133 VAL A N 1
ATOM 1088 C CA . VAL A 1 133 ? 10.916 -9.448 8.284 1.00 93.44 133 VAL A CA 1
ATOM 1089 C C . VAL A 1 133 ? 10.033 -8.838 9.374 1.00 93.44 133 VAL A C 1
ATOM 1091 O O . VAL A 1 133 ? 9.426 -9.564 10.166 1.00 93.44 133 VAL A O 1
ATOM 1094 N N . VAL A 1 134 ? 9.898 -7.506 9.396 1.00 92.44 134 VAL A N 1
ATOM 1095 C CA . VAL A 1 134 ? 8.986 -6.820 10.327 1.00 92.44 134 VAL A CA 1
ATOM 1096 C C . VAL A 1 134 ? 7.546 -7.299 10.127 1.00 92.44 134 VAL A C 1
ATOM 1098 O O . VAL A 1 134 ? 6.840 -7.545 11.106 1.00 92.44 134 VAL A O 1
ATOM 1101 N N . PHE A 1 135 ? 7.107 -7.487 8.883 1.00 90.88 135 PHE A N 1
ATOM 1102 C CA . PHE A 1 135 ? 5.773 -7.984 8.556 1.00 90.88 135 PHE A CA 1
ATOM 1103 C C . PHE A 1 135 ? 5.516 -9.378 9.084 1.00 90.88 135 PHE A C 1
ATOM 1105 O O . PHE A 1 135 ? 4.498 -9.581 9.742 1.00 90.88 135 PHE A O 1
ATOM 1112 N N . LEU A 1 136 ? 6.443 -10.311 8.892 1.00 90.50 136 LEU A N 1
ATOM 1113 C CA . LEU A 1 136 ? 6.291 -11.662 9.424 1.00 90.50 136 LEU A CA 1
ATOM 1114 C C . LEU A 1 136 ? 6.106 -11.647 10.945 1.00 90.50 136 LEU A C 1
ATOM 1116 O O . LEU A 1 136 ? 5.207 -12.313 11.463 1.00 90.50 136 LEU A O 1
ATOM 1120 N N . VAL A 1 137 ? 6.871 -10.821 11.666 1.00 92.81 137 VAL A N 1
ATOM 1121 C CA . VAL A 1 137 ? 6.711 -10.656 13.120 1.00 92.81 137 VAL A CA 1
ATOM 1122 C C . VAL A 1 137 ? 5.340 -10.068 13.467 1.00 92.81 137 VAL A C 1
ATOM 1124 O O . VAL A 1 137 ? 4.646 -10.580 14.350 1.00 92.81 137 VAL A O 1
ATOM 1127 N N . VAL A 1 138 ? 4.918 -9.010 12.771 1.00 91.88 138 VAL A N 1
ATOM 1128 C CA . VAL A 1 138 ? 3.647 -8.324 13.043 1.00 91.88 138 VAL A CA 1
ATOM 1129 C C . VAL A 1 138 ? 2.437 -9.206 12.718 1.00 91.88 138 VAL A C 1
ATOM 1131 O O . VAL A 1 138 ? 1.495 -9.250 13.512 1.00 91.88 138 VAL A O 1
ATOM 1134 N N . LEU A 1 139 ? 2.456 -9.931 11.599 1.00 90.81 139 LEU A N 1
ATOM 1135 C CA . LEU A 1 139 ? 1.391 -10.850 11.190 1.00 90.81 139 LEU A CA 1
ATOM 1136 C C . LEU A 1 139 ? 1.315 -12.056 12.129 1.00 90.81 139 LEU A C 1
ATOM 1138 O O . LEU A 1 139 ? 0.219 -12.424 12.552 1.00 90.81 139 LEU A O 1
ATOM 1142 N N . THR A 1 140 ? 2.463 -12.603 12.541 1.00 91.69 140 THR A N 1
ATOM 1143 C CA . THR A 1 140 ? 2.519 -13.666 13.556 1.00 91.69 140 THR A CA 1
ATOM 1144 C C . THR A 1 140 ? 1.902 -13.186 14.865 1.00 91.69 140 THR A C 1
ATOM 1146 O O . THR A 1 140 ? 1.028 -13.845 15.426 1.00 91.69 140 THR A O 1
ATOM 1149 N N . TRP A 1 141 ? 2.276 -11.994 15.335 1.00 90.56 141 TRP A N 1
ATOM 1150 C CA . TRP A 1 141 ? 1.684 -11.427 16.543 1.00 90.56 141 TRP A CA 1
ATOM 1151 C C . TRP A 1 141 ? 0.181 -11.155 16.391 1.00 90.56 141 TRP A C 1
ATOM 1153 O O . TRP A 1 141 ? -0.597 -11.391 17.320 1.00 90.56 141 TRP A O 1
ATOM 1163 N N . ALA A 1 142 ? -0.253 -10.681 15.221 1.00 88.81 142 ALA A N 1
ATOM 1164 C CA . ALA A 1 142 ? -1.664 -10.479 14.917 1.00 88.81 142 ALA A CA 1
ATOM 1165 C C . ALA A 1 142 ? -2.447 -11.799 14.959 1.00 88.81 142 ALA A C 1
ATOM 1167 O O . ALA A 1 142 ? -3.547 -11.811 15.513 1.00 88.81 142 ALA A O 1
ATOM 1168 N N . ALA A 1 143 ? -1.878 -12.895 14.446 1.00 89.88 143 ALA A N 1
ATOM 1169 C CA . ALA A 1 143 ? -2.457 -14.233 14.535 1.00 89.88 143 ALA A CA 1
ATOM 1170 C C . ALA A 1 143 ? -2.553 -14.704 15.990 1.00 89.88 143 ALA A C 1
ATOM 1172 O O . ALA A 1 143 ? -3.640 -15.037 16.463 1.00 89.88 143 ALA A O 1
ATOM 1173 N N . VAL A 1 144 ? -1.442 -14.646 16.735 1.00 90.38 144 VAL A N 1
ATOM 1174 C CA . VAL A 1 144 ? -1.393 -15.049 18.149 1.00 90.38 144 VAL A CA 1
ATOM 1175 C C . VAL A 1 144 ? -2.447 -14.299 18.955 1.00 90.38 144 VAL A C 1
ATOM 1177 O O . VAL A 1 144 ? -3.228 -14.910 19.673 1.00 90.38 144 VAL A O 1
ATOM 1180 N N . ARG A 1 145 ? -2.550 -12.977 18.803 1.00 87.00 145 ARG A N 1
ATOM 1181 C CA . ARG A 1 145 ? -3.536 -12.174 19.538 1.00 87.00 145 ARG A CA 1
ATOM 1182 C C . ARG A 1 145 ? -4.981 -12.429 19.099 1.00 87.00 145 ARG A C 1
ATOM 1184 O O . ARG A 1 145 ? -5.906 -12.095 19.836 1.00 87.00 145 ARG A O 1
ATOM 1191 N N . ARG A 1 146 ? -5.189 -12.930 17.884 1.00 88.38 146 ARG A N 1
ATOM 1192 C CA . ARG A 1 146 ? -6.525 -13.172 17.337 1.00 88.38 146 ARG A CA 1
ATOM 1193 C C . ARG A 1 146 ? -7.083 -14.526 17.745 1.00 88.38 146 ARG A C 1
ATOM 1195 O O . ARG A 1 146 ? -8.288 -14.592 17.922 1.00 88.38 146 ARG A O 1
ATOM 1202 N N . TRP A 1 147 ? -6.255 -15.558 17.902 1.00 89.44 147 TRP A N 1
ATOM 1203 C CA . TRP A 1 147 ? -6.725 -16.914 18.236 1.00 89.44 147 TRP A CA 1
ATOM 1204 C C . TRP A 1 147 ? -6.168 -17.484 19.549 1.00 89.44 147 TRP A C 1
ATOM 1206 O O . TRP A 1 147 ? -6.665 -18.496 20.026 1.00 89.44 147 TRP A O 1
ATOM 1216 N N . GLY A 1 148 ? -5.170 -16.841 20.158 1.00 87.44 148 GLY A N 1
ATOM 1217 C CA . GLY A 1 148 ? -4.633 -17.180 21.479 1.00 87.44 148 GLY A CA 1
ATOM 1218 C C . GLY A 1 148 ? -5.202 -16.258 22.568 1.00 87.44 148 GLY A C 1
ATOM 1219 O O . GLY A 1 148 ? -6.401 -16.334 22.852 1.00 87.44 148 GLY A O 1
ATOM 1220 N N . PRO A 1 149 ? -4.394 -15.363 23.187 1.00 85.12 149 PRO A N 1
ATOM 1221 C CA . PRO A 1 149 ? -4.853 -14.419 24.212 1.00 85.12 149 PRO A CA 1
ATOM 1222 C C . PRO A 1 149 ? -5.722 -13.309 23.601 1.00 85.12 149 PRO A C 1
ATOM 1224 O O . PRO A 1 149 ? -5.286 -12.171 23.398 1.00 85.12 149 PRO A O 1
ATOM 1227 N N . THR A 1 150 ? -6.964 -13.669 23.290 1.00 83.19 150 THR A N 1
ATOM 1228 C CA . THR A 1 150 ? -7.886 -12.854 22.505 1.00 83.19 150 THR A CA 1
ATOM 1229 C C . THR A 1 150 ? -8.553 -11.795 23.384 1.00 83.19 150 THR A C 1
ATOM 1231 O O . THR A 1 150 ? -9.322 -12.126 24.287 1.00 83.19 150 THR A O 1
ATOM 1234 N N . PRO A 1 151 ? -8.312 -10.494 23.145 1.00 82.88 151 PRO A N 1
ATOM 1235 C CA . PRO A 1 151 ? -9.043 -9.440 23.834 1.00 82.88 151 PRO A CA 1
ATOM 1236 C C . PRO A 1 151 ? -10.519 -9.469 23.434 1.00 82.88 151 PRO A C 1
ATOM 1238 O O . PRO A 1 151 ? -10.830 -9.698 22.271 1.00 82.88 151 PRO A O 1
ATOM 1241 N N . ARG A 1 152 ? -11.421 -9.084 24.345 1.00 84.31 152 ARG A N 1
ATOM 1242 C CA . ARG A 1 152 ? -12.887 -9.096 24.137 1.00 84.31 152 ARG A CA 1
ATOM 1243 C C . ARG A 1 152 ? -13.379 -8.442 22.835 1.00 84.31 152 ARG A C 1
ATOM 1245 O O . ARG A 1 152 ? -14.409 -8.813 22.301 1.00 84.31 152 ARG A O 1
ATOM 1252 N N . ARG A 1 153 ? -12.654 -7.459 22.298 1.00 82.00 153 ARG A N 1
ATOM 1253 C CA . ARG A 1 153 ? -13.004 -6.804 21.022 1.00 82.00 153 ARG A CA 1
ATOM 1254 C C . ARG A 1 153 ? -12.696 -7.635 19.766 1.00 82.00 153 ARG A C 1
ATOM 1256 O O . ARG A 1 153 ? -13.075 -7.227 18.678 1.00 82.00 153 ARG A O 1
ATOM 1263 N N . LEU A 1 154 ? -11.937 -8.719 19.911 1.00 78.94 154 LEU A N 1
ATOM 1264 C CA . LEU A 1 154 ? -11.540 -9.650 18.851 1.00 78.94 154 LEU A CA 1
ATOM 1265 C C . LEU A 1 154 ? -12.147 -11.044 19.052 1.00 78.94 154 LEU A C 1
ATOM 1267 O O . LEU A 1 154 ? -11.829 -11.938 18.285 1.00 78.94 154 LEU A O 1
ATOM 1271 N N . SER A 1 155 ? -12.980 -11.249 20.075 1.00 79.69 155 SER A N 1
ATOM 1272 C CA . SER A 1 155 ? -13.577 -12.553 20.386 1.00 79.69 155 SER A CA 1
ATOM 1273 C C . SER A 1 155 ? -14.928 -12.771 19.700 1.00 79.69 155 SER A C 1
ATOM 1275 O O . SER A 1 155 ? -15.724 -13.575 20.166 1.00 79.69 155 SER A O 1
ATOM 1277 N N . PHE A 1 156 ? -15.242 -11.983 18.670 1.00 81.62 156 PHE A N 1
ATOM 1278 C CA . PHE A 1 156 ? -16.484 -12.125 17.915 1.00 81.62 156 PHE A CA 1
ATOM 1279 C C . PHE A 1 156 ? -16.244 -13.005 16.691 1.00 81.62 156 PHE A C 1
ATOM 1281 O O . PHE A 1 156 ? -15.199 -12.883 16.044 1.00 81.62 156 PHE A O 1
ATOM 1288 N N . ASP A 1 157 ? -17.238 -13.806 16.314 1.00 72.88 157 ASP A N 1
ATOM 1289 C CA . ASP A 1 157 ? -17.136 -14.756 15.197 1.00 72.88 157 ASP A CA 1
ATOM 1290 C C . ASP A 1 157 ? -16.744 -14.073 13.880 1.00 72.88 157 ASP A C 1
ATOM 1292 O O . ASP A 1 157 ? -15.856 -14.537 13.168 1.00 72.88 157 ASP A O 1
ATOM 1296 N N . LEU A 1 158 ? -17.291 -12.879 13.621 1.00 73.19 158 LEU A N 1
ATOM 1297 C CA . LEU A 1 158 ? -16.931 -12.032 12.474 1.00 73.19 158 LEU A CA 1
ATOM 1298 C C . LEU A 1 158 ? -15.434 -11.681 12.415 1.00 73.19 158 LEU A C 1
ATOM 1300 O O . LEU A 1 158 ? -14.900 -11.390 11.349 1.00 73.19 158 LEU A O 1
ATOM 1304 N N . THR A 1 159 ? -14.752 -11.670 13.561 1.00 73.19 159 THR A N 1
ATOM 1305 C CA . THR A 1 159 ? -13.328 -11.330 13.673 1.00 73.19 159 THR A CA 1
ATOM 1306 C C . THR A 1 159 ? -12.405 -12.547 13.766 1.00 73.19 159 THR A C 1
ATOM 1308 O O . THR A 1 159 ? -11.211 -12.392 13.506 1.00 73.19 159 THR A O 1
ATOM 1311 N N . GLN A 1 160 ? -12.921 -13.734 14.098 1.00 81.12 160 GLN A N 1
ATOM 1312 C CA . GLN A 1 160 ? -12.144 -14.981 14.225 1.00 81.12 160 GLN A CA 1
ATOM 1313 C C . GLN A 1 160 ? -12.468 -16.027 13.148 1.00 81.12 160 GLN A C 1
ATOM 1315 O O . GLN A 1 160 ? -11.886 -17.112 13.174 1.00 81.12 160 GLN A O 1
ATOM 1320 N N . GLY A 1 161 ? -13.352 -15.700 12.201 1.00 85.12 161 GLY A N 1
ATOM 1321 C CA . GLY A 1 161 ? -13.733 -16.566 11.088 1.00 85.12 161 GLY A CA 1
ATOM 1322 C C . GLY A 1 161 ? -12.556 -17.045 10.233 1.00 85.12 161 GLY A C 1
ATOM 1323 O O . GLY A 1 161 ? -11.467 -16.457 10.219 1.00 85.12 161 GLY A O 1
ATOM 1324 N N . LYS A 1 162 ? -12.788 -18.126 9.483 1.00 87.00 162 LYS A N 1
ATOM 1325 C CA . LYS A 1 162 ? -11.783 -18.756 8.608 1.00 87.00 162 LYS A CA 1
ATOM 1326 C C . LYS A 1 162 ? -11.316 -17.801 7.507 1.00 87.00 162 LYS A C 1
ATOM 1328 O O . LYS A 1 162 ? -10.164 -17.846 7.089 1.00 87.00 162 LYS A O 1
ATOM 1333 N N . GLU A 1 163 ? -12.183 -16.886 7.097 1.00 89.06 163 GLU A N 1
ATOM 1334 C CA . GLU A 1 163 ? -11.927 -15.839 6.113 1.00 89.06 163 GLU A CA 1
ATOM 1335 C C . GLU A 1 163 ? -10.809 -14.901 6.581 1.00 89.06 163 GLU A C 1
ATOM 1337 O O . GLU A 1 163 ? -9.933 -14.539 5.798 1.00 89.06 163 GLU A O 1
ATOM 1342 N N . ALA A 1 164 ? -10.774 -14.558 7.875 1.00 86.69 164 ALA A N 1
ATOM 1343 C CA . ALA A 1 164 ? -9.703 -13.740 8.437 1.00 86.69 164 ALA A CA 1
ATOM 1344 C C . ALA A 1 164 ? -8.351 -14.471 8.422 1.00 86.69 164 ALA A C 1
ATOM 1346 O O . ALA A 1 164 ? -7.323 -13.830 8.203 1.00 86.69 164 ALA A O 1
ATOM 1347 N N . ALA A 1 165 ? -8.340 -15.795 8.618 1.00 88.44 165 ALA A N 1
ATOM 1348 C CA . ALA A 1 165 ? -7.125 -16.601 8.497 1.00 88.44 165 ALA A CA 1
ATOM 1349 C C . ALA A 1 165 ? -6.628 -16.662 7.047 1.00 88.44 165 ALA A C 1
ATOM 1351 O O . ALA A 1 165 ? -5.437 -16.471 6.809 1.00 88.44 165 ALA A O 1
ATOM 1352 N N . ILE A 1 166 ? -7.539 -16.839 6.083 1.00 90.94 166 ILE A N 1
ATOM 1353 C CA . ILE A 1 166 ? -7.212 -16.819 4.650 1.00 90.94 166 ILE A CA 1
ATOM 1354 C C . ILE A 1 166 ? -6.598 -15.472 4.262 1.00 90.94 166 ILE A C 1
ATOM 1356 O O . ILE A 1 166 ? -5.530 -15.441 3.660 1.00 90.94 166 ILE A O 1
ATOM 1360 N N . ILE A 1 167 ? -7.220 -14.355 4.651 1.00 87.75 167 ILE A N 1
ATOM 1361 C CA . ILE A 1 167 ? -6.693 -13.015 4.350 1.00 87.75 167 ILE A CA 1
ATOM 1362 C C . ILE A 1 167 ? -5.304 -12.824 4.966 1.00 87.75 167 ILE A C 1
ATOM 1364 O O . ILE A 1 167 ? -4.405 -12.321 4.300 1.00 87.75 167 ILE A O 1
ATOM 1368 N N . LEU A 1 168 ? -5.106 -13.241 6.220 1.00 87.44 168 LEU A N 1
ATOM 1369 C CA . LEU A 1 168 ? -3.811 -13.108 6.882 1.00 87.44 168 LEU A CA 1
ATOM 1370 C C . LEU A 1 168 ? -2.722 -13.938 6.186 1.00 87.44 168 LEU A C 1
ATOM 1372 O O . LEU A 1 168 ? -1.606 -13.451 6.024 1.00 87.44 168 LEU A O 1
ATOM 1376 N N . ALA A 1 169 ? -3.056 -15.153 5.744 1.00 88.88 169 ALA A N 1
ATOM 1377 C CA . ALA A 1 169 ? -2.149 -16.012 4.992 1.00 88.88 169 ALA A CA 1
ATOM 1378 C C . ALA A 1 169 ? -1.791 -15.411 3.625 1.00 88.88 169 ALA A C 1
ATOM 1380 O O . ALA A 1 169 ? -0.620 -15.389 3.266 1.00 88.88 169 ALA A O 1
ATOM 1381 N N . LEU A 1 170 ? -2.769 -14.860 2.897 1.00 88.12 170 LEU A N 1
ATOM 1382 C CA . LEU A 1 170 ? -2.525 -14.190 1.616 1.00 88.12 170 LEU A CA 1
ATOM 1383 C C . LEU A 1 170 ? -1.616 -12.964 1.771 1.00 88.12 170 LEU A C 1
ATOM 1385 O O . LEU A 1 170 ? -0.745 -12.749 0.937 1.00 88.12 170 LEU A O 1
ATOM 1389 N N . ILE A 1 171 ? -1.775 -12.187 2.848 1.00 83.94 171 ILE A N 1
ATOM 1390 C CA . ILE A 1 171 ? -0.881 -11.055 3.144 1.00 83.94 171 ILE A CA 1
ATOM 1391 C C . ILE A 1 171 ? 0.533 -11.544 3.489 1.00 83.94 171 ILE A C 1
ATOM 1393 O O . ILE A 1 171 ? 1.500 -10.885 3.132 1.00 83.94 171 ILE A O 1
ATOM 1397 N N . ALA A 1 172 ? 0.670 -12.684 4.169 1.00 85.44 172 ALA A N 1
ATOM 1398 C CA . ALA A 1 172 ? 1.976 -13.253 4.509 1.00 85.44 172 ALA A CA 1
ATOM 1399 C C . ALA A 1 172 ? 2.727 -13.851 3.302 1.00 85.44 172 ALA A C 1
ATOM 1401 O O . ALA A 1 172 ? 3.928 -14.083 3.404 1.00 85.44 172 ALA A O 1
ATOM 1402 N N . MET A 1 173 ? 2.029 -14.128 2.195 1.00 83.12 173 MET A N 1
ATOM 1403 C CA . MET A 1 173 ? 2.607 -14.623 0.936 1.00 83.12 173 MET A CA 1
ATOM 1404 C C . MET A 1 173 ? 3.010 -13.505 -0.039 1.00 83.12 173 MET A C 1
ATOM 1406 O O . MET A 1 173 ? 3.498 -13.810 -1.127 1.00 83.12 173 MET A O 1
ATOM 1410 N N . LEU A 1 174 ? 2.750 -12.247 0.325 1.00 73.69 174 LEU A N 1
ATOM 1411 C CA . LEU A 1 174 ? 3.108 -11.053 -0.440 1.00 73.69 174 LEU A CA 1
ATOM 1412 C C . LEU A 1 174 ? 4.618 -10.782 -0.302 1.00 73.69 174 LEU A C 1
ATOM 1414 O O . LEU A 1 174 ? 5.302 -10.666 -1.345 1.00 73.69 174 LEU A O 1
#

pLDDT: mean 89.2, std 6.9, range [48.62, 97.94]